Protein AF-A0A1G1TH78-F1 (afdb_monomer_lite)

Structure (mmCIF, N/CA/C/O backbone):
data_AF-A0A1G1TH78-F1
#
_entry.id   AF-A0A1G1TH78-F1
#
loop_
_atom_site.group_PDB
_atom_site.id
_atom_site.type_symbol
_atom_site.label_atom_id
_atom_site.label_alt_id
_atom_site.label_comp_id
_atom_site.label_asym_id
_atom_site.label_entity_id
_atom_site.label_seq_id
_atom_site.pdbx_PDB_ins_code
_atom_site.Cartn_x
_atom_site.Cartn_y
_atom_site.Cartn_z
_atom_site.occupancy
_atom_site.B_iso_or_equiv
_atom_site.auth_seq_id
_atom_site.auth_comp_id
_atom_site.auth_asym_id
_atom_site.auth_atom_id
_atom_site.pdbx_PDB_model_num
ATOM 1 N N . MET A 1 1 ? -0.979 3.310 -16.957 1.00 58.94 1 MET A N 1
ATOM 2 C CA . MET A 1 1 ? -0.865 3.689 -15.525 1.00 58.94 1 MET A CA 1
ATOM 3 C C . MET A 1 1 ? -1.951 2.965 -14.753 1.00 58.94 1 MET A C 1
ATOM 5 O O . MET A 1 1 ? -3.075 2.924 -15.240 1.00 58.94 1 MET A O 1
ATOM 9 N N . GLY A 1 2 ? -1.611 2.354 -13.615 1.00 62.03 2 GLY A N 1
ATOM 10 C CA . GLY A 1 2 ? -2.571 1.660 -12.755 1.00 62.03 2 GLY A CA 1
ATOM 11 C C . GLY A 1 2 ? -3.216 2.616 -11.756 1.00 62.03 2 GLY A C 1
ATOM 12 O O . GLY A 1 2 ? -2.512 3.420 -11.151 1.00 62.03 2 GLY A O 1
ATOM 13 N N . ASN A 1 3 ? -4.532 2.525 -11.583 1.00 75.44 3 ASN A N 1
ATOM 14 C CA . ASN A 1 3 ? -5.239 3.257 -10.537 1.00 75.44 3 ASN A CA 1
ATOM 15 C C . ASN A 1 3 ? -5.315 2.373 -9.281 1.00 75.44 3 ASN A C 1
ATOM 17 O O . ASN A 1 3 ? -5.968 1.324 -9.275 1.00 75.44 3 ASN A O 1
ATOM 21 N N . LEU A 1 4 ? -4.552 2.776 -8.265 1.00 83.25 4 LEU A N 1
ATOM 22 C CA . LEU A 1 4 ? -4.298 2.052 -7.024 1.00 83.25 4 LEU A CA 1
ATOM 23 C C . LEU A 1 4 ? -4.657 2.940 -5.834 1.00 83.25 4 LEU A C 1
ATOM 25 O O . LEU A 1 4 ? -4.467 4.155 -5.893 1.00 83.25 4 LEU A O 1
ATOM 29 N N . GLY A 1 5 ? -5.128 2.343 -4.743 1.00 83.06 5 GLY A N 1
ATOM 30 C CA . GLY A 1 5 ? -5.442 3.105 -3.541 1.00 83.06 5 GLY A CA 1
ATOM 31 C C . GLY A 1 5 ? -5.708 2.245 -2.317 1.00 83.06 5 GLY A C 1
ATOM 32 O O . GLY A 1 5 ? -5.791 1.024 -2.394 1.00 83.06 5 GLY A O 1
ATOM 33 N N . ILE A 1 6 ? -5.856 2.908 -1.174 1.00 88.56 6 ILE A N 1
ATOM 34 C CA . ILE A 1 6 ? -6.157 2.269 0.108 1.00 88.56 6 ILE A CA 1
ATOM 35 C C . ILE A 1 6 ? -7.538 2.736 0.558 1.00 88.56 6 ILE A C 1
ATOM 37 O O . ILE A 1 6 ? -7.796 3.936 0.622 1.00 88.56 6 ILE A O 1
ATOM 41 N N . GLU A 1 7 ? -8.428 1.814 0.898 1.00 87.00 7 GLU A N 1
ATOM 42 C CA . GLU A 1 7 ? -9.775 2.152 1.361 1.00 87.00 7 GLU A CA 1
ATOM 43 C C . GLU A 1 7 ? -10.109 1.491 2.695 1.00 87.00 7 GLU A C 1
ATOM 45 O O . GLU A 1 7 ? -9.570 0.437 3.045 1.00 87.00 7 GLU A O 1
ATOM 50 N N . ILE A 1 8 ? -11.036 2.106 3.430 1.00 83.94 8 ILE A N 1
ATOM 51 C CA . ILE A 1 8 ? -11.682 1.485 4.584 1.00 83.94 8 ILE A CA 1
ATOM 52 C C . ILE A 1 8 ? -13.009 0.910 4.106 1.00 83.94 8 ILE A C 1
ATOM 54 O O . ILE A 1 8 ? -13.946 1.646 3.815 1.00 83.94 8 ILE A O 1
ATOM 58 N N . ASN A 1 9 ? -13.077 -0.415 4.017 1.00 79.31 9 ASN A N 1
ATOM 59 C CA . ASN A 1 9 ? -14.229 -1.128 3.466 1.00 79.31 9 ASN A CA 1
ATOM 60 C C . ASN A 1 9 ? -15.231 -1.532 4.569 1.00 79.31 9 ASN A C 1
ATOM 62 O O . ASN A 1 9 ? -16.401 -1.792 4.299 1.00 79.31 9 ASN A O 1
ATOM 66 N N . ARG A 1 10 ? -14.806 -1.559 5.844 1.00 76.56 10 ARG A N 1
ATOM 67 C CA . ARG A 1 10 ? -15.671 -1.954 6.971 1.00 76.56 10 ARG A CA 1
ATOM 68 C C . ARG A 1 10 ? -15.679 -0.976 8.132 1.00 76.56 10 ARG A C 1
ATOM 70 O O . ARG A 1 10 ? -14.773 -0.167 8.302 1.00 76.56 10 ARG A O 1
ATOM 77 N N . GLY A 1 11 ? -16.712 -1.105 8.963 1.00 75.19 11 GLY A N 1
ATOM 78 C CA . GLY A 1 11 ? -16.883 -0.302 10.165 1.00 75.19 11 GLY A CA 1
ATOM 79 C C . GLY A 1 11 ? -15.781 -0.534 11.202 1.00 75.19 11 GLY A C 1
ATOM 80 O O . GLY A 1 11 ? -15.230 -1.624 11.340 1.00 75.19 11 GLY A O 1
ATOM 81 N N . ILE A 1 12 ? -15.514 0.504 11.993 1.00 74.50 12 ILE A N 1
ATOM 82 C CA . ILE A 1 12 ? -14.497 0.534 13.059 1.00 74.50 12 ILE A CA 1
ATOM 83 C C . ILE A 1 12 ? -14.758 -0.536 14.143 1.00 74.50 12 ILE A C 1
ATOM 85 O O . ILE A 1 12 ? -13.829 -1.001 14.802 1.00 74.50 12 ILE A O 1
ATOM 89 N N . ALA A 1 13 ? -16.004 -0.993 14.300 1.00 74.94 13 ALA A N 1
ATOM 90 C CA . ALA A 1 13 ? -16.360 -2.079 15.216 1.00 74.94 13 ALA A CA 1
ATOM 91 C C . ALA A 1 13 ? -15.701 -3.428 14.853 1.00 74.94 13 ALA A C 1
ATOM 93 O O . ALA A 1 13 ? -15.451 -4.247 15.739 1.00 74.94 13 ALA A O 1
ATOM 94 N N . ASP A 1 14 ? -15.346 -3.644 13.580 1.00 81.56 14 ASP A N 1
ATOM 95 C CA . ASP A 1 14 ? -14.721 -4.888 13.116 1.00 81.56 14 ASP A CA 1
ATOM 96 C C . ASP A 1 14 ? -13.236 -5.013 13.512 1.00 81.56 14 ASP A C 1
ATOM 98 O O . ASP A 1 14 ? -12.650 -6.083 13.333 1.00 81.56 14 ASP A O 1
ATOM 102 N N . LEU A 1 15 ? -12.625 -3.975 14.106 1.00 81.38 15 LEU A N 1
ATOM 103 C CA . LEU A 1 15 ? -11.200 -3.949 14.477 1.00 81.38 15 LEU A CA 1
ATOM 104 C C . LEU A 1 15 ? -10.787 -5.008 15.519 1.00 81.38 15 LEU A C 1
ATOM 106 O O . LEU A 1 15 ? -9.609 -5.357 15.592 1.00 81.38 15 LEU A O 1
ATOM 110 N N . PHE A 1 16 ? -11.732 -5.543 16.299 1.00 74.38 16 PHE A N 1
ATOM 111 C CA . PHE A 1 16 ? -11.496 -6.643 17.251 1.00 74.38 16 PHE A CA 1
ATOM 112 C C . PHE A 1 16 ? -11.848 -8.026 16.705 1.00 74.38 16 PHE A C 1
ATOM 114 O O . PHE A 1 16 ? -11.534 -9.042 17.325 1.00 74.38 16 PHE A O 1
ATOM 121 N N . GLY A 1 17 ? -12.543 -8.075 15.572 1.00 74.81 17 GLY A N 1
ATOM 122 C CA . GLY A 1 17 ? -13.098 -9.305 15.045 1.00 74.81 17 GLY A CA 1
ATOM 123 C C . GLY A 1 17 ? -12.098 -10.109 14.225 1.00 74.81 17 GLY A C 1
ATOM 124 O O . GLY A 1 17 ? -11.039 -9.636 13.805 1.00 74.81 17 GLY A O 1
ATOM 125 N N . LYS A 1 18 ? -12.517 -11.326 13.868 1.00 76.12 18 LYS A N 1
ATOM 126 C CA . LYS A 1 18 ? -11.838 -12.166 12.865 1.00 76.12 18 LYS A CA 1
ATOM 127 C C . LYS A 1 18 ? -11.663 -11.444 11.516 1.00 76.12 18 LYS A C 1
ATOM 129 O O . LYS A 1 18 ? -10.768 -11.775 10.750 1.00 76.12 18 LYS A O 1
ATOM 134 N N . ASN A 1 19 ? -12.480 -10.417 11.267 1.00 81.25 19 ASN A N 1
ATOM 135 C CA . ASN A 1 19 ? -12.473 -9.597 10.059 1.00 81.25 19 ASN A CA 1
ATOM 136 C C . ASN A 1 19 ? -11.620 -8.322 10.165 1.00 81.25 19 ASN A C 1
ATOM 138 O O . ASN A 1 19 ? -11.621 -7.541 9.221 1.00 81.25 19 ASN A O 1
ATOM 142 N N . ALA A 1 20 ? -10.867 -8.101 11.247 1.00 82.06 20 ALA A N 1
ATOM 143 C CA . ALA A 1 20 ? -10.123 -6.851 11.446 1.00 82.06 20 ALA A CA 1
ATOM 144 C C . ALA A 1 20 ? -9.111 -6.536 10.325 1.00 82.06 20 ALA A C 1
ATOM 146 O O . ALA A 1 20 ? -8.865 -5.374 10.018 1.00 82.06 20 ALA A O 1
ATOM 147 N N . ASN A 1 21 ? -8.544 -7.556 9.666 1.00 86.19 21 ASN A N 1
ATOM 148 C CA . ASN A 1 21 ? -7.664 -7.326 8.513 1.00 86.19 21 ASN A CA 1
ATOM 149 C C . ASN A 1 21 ? -8.438 -6.897 7.255 1.00 86.19 21 ASN A C 1
ATOM 151 O O . ASN A 1 21 ? -7.867 -6.247 6.391 1.00 86.19 21 ASN A O 1
ATOM 155 N N . ARG A 1 22 ? -9.738 -7.204 7.160 1.00 87.50 22 ARG A N 1
ATOM 156 C CA . ARG A 1 22 ? -10.613 -6.803 6.044 1.00 87.50 22 ARG A CA 1
ATOM 157 C C . ARG A 1 22 ? -11.109 -5.359 6.161 1.00 87.50 22 ARG A C 1
ATOM 159 O O . ARG A 1 22 ? -11.728 -4.871 5.221 1.00 87.50 22 ARG A O 1
ATOM 166 N N . THR A 1 23 ? -10.851 -4.683 7.286 1.00 86.69 23 THR A N 1
ATOM 167 C CA . THR A 1 23 ? -11.252 -3.285 7.507 1.00 86.69 23 THR A CA 1
ATOM 168 C C . THR A 1 23 ? -10.575 -2.335 6.529 1.00 86.69 23 THR A C 1
ATOM 170 O O . THR A 1 23 ? -11.225 -1.415 6.049 1.00 86.69 23 THR A O 1
ATOM 173 N N . VAL A 1 24 ? -9.308 -2.587 6.199 1.00 89.25 24 VAL A N 1
ATOM 174 C CA . VAL A 1 24 ? -8.539 -1.810 5.221 1.00 89.25 24 VAL A CA 1
ATOM 175 C C . VAL A 1 24 ? -8.231 -2.699 4.029 1.00 89.25 24 VAL A C 1
ATOM 177 O O . VAL A 1 24 ? -7.727 -3.809 4.219 1.00 89.25 24 VAL A O 1
ATOM 180 N N . GLN A 1 25 ? -8.471 -2.220 2.815 1.00 89.50 25 GLN A N 1
ATOM 181 C CA . GLN A 1 25 ? -8.157 -2.940 1.583 1.00 89.50 25 GLN A CA 1
ATOM 182 C C . GLN A 1 25 ? -7.226 -2.124 0.694 1.00 89.50 25 GLN A C 1
ATOM 184 O O . GLN A 1 25 ? -7.311 -0.899 0.647 1.00 89.50 25 GLN A O 1
ATOM 189 N N . ASN A 1 26 ? -6.333 -2.833 0.009 1.00 91.88 26 ASN A N 1
ATOM 190 C CA . ASN A 1 26 ? -5.624 -2.303 -1.142 1.00 91.88 26 ASN A CA 1
ATOM 191 C C . ASN A 1 26 ? -6.518 -2.527 -2.368 1.00 91.88 26 ASN A C 1
ATOM 193 O O . ASN A 1 26 ? -6.999 -3.641 -2.583 1.00 91.88 26 ASN A O 1
ATOM 197 N N . LEU A 1 27 ? -6.791 -1.472 -3.125 1.00 89.12 27 LEU A N 1
ATOM 198 C CA . LEU A 1 27 ? -7.730 -1.466 -4.237 1.00 89.12 27 LEU A CA 1
ATOM 199 C C . LEU A 1 27 ? -6.978 -1.266 -5.548 1.00 89.12 27 LEU A C 1
ATOM 201 O O . LEU A 1 27 ? -6.183 -0.340 -5.686 1.00 89.12 27 LEU A O 1
ATOM 205 N N . PHE A 1 28 ? -7.294 -2.102 -6.536 1.00 86.88 28 PHE A N 1
ATOM 206 C CA . PHE A 1 28 ? -6.846 -1.934 -7.914 1.00 86.88 28 PHE A CA 1
ATOM 207 C C . PHE A 1 28 ? -8.057 -1.729 -8.815 1.00 86.88 28 PHE A C 1
ATOM 209 O O . PHE A 1 28 ? -8.851 -2.645 -9.048 1.00 86.88 28 PHE A O 1
ATOM 216 N N . GLN A 1 29 ? -8.201 -0.514 -9.339 1.00 84.75 29 GLN A N 1
ATOM 217 C CA . GLN A 1 29 ? -9.297 -0.160 -10.229 1.00 84.75 29 GLN A CA 1
ATOM 218 C C . GLN A 1 29 ? -8.938 -0.543 -11.666 1.00 84.75 29 GLN A C 1
ATOM 220 O O . GLN A 1 29 ? -8.298 0.214 -12.401 1.00 84.75 29 GLN A O 1
ATOM 225 N N . ARG A 1 30 ? -9.381 -1.735 -12.083 1.00 80.19 30 ARG A N 1
ATOM 226 C CA . ARG A 1 30 ? -9.119 -2.272 -13.431 1.00 80.19 30 ARG A CA 1
ATOM 227 C C . ARG A 1 30 ? -9.603 -1.343 -14.545 1.00 80.19 30 ARG A C 1
ATOM 229 O O . ARG A 1 30 ? -8.877 -1.127 -15.503 1.00 80.19 30 ARG A O 1
ATOM 236 N N . THR A 1 31 ? -10.802 -0.780 -14.409 1.00 78.50 31 THR A N 1
ATOM 237 C CA . THR A 1 31 ? -11.424 0.094 -15.421 1.00 78.50 31 THR A CA 1
ATOM 238 C C . THR A 1 31 ? -10.701 1.428 -15.596 1.00 78.50 31 THR A C 1
ATOM 240 O O . THR A 1 31 ? -10.743 2.000 -16.678 1.00 78.50 31 THR A O 1
ATOM 243 N N . GLY A 1 32 ? -10.023 1.913 -14.552 1.00 74.94 32 GLY A N 1
ATOM 244 C CA . GLY A 1 32 ? -9.200 3.124 -14.593 1.00 74.94 32 GLY A CA 1
ATOM 245 C C . GLY A 1 32 ? -7.735 2.865 -14.947 1.00 74.94 32 GLY A C 1
ATOM 246 O O . GLY A 1 32 ? -6.931 3.792 -14.890 1.00 74.94 32 GLY A O 1
ATOM 247 N N . SER A 1 33 ? -7.371 1.620 -15.262 1.00 79.19 33 SER A N 1
ATOM 248 C CA . SER A 1 33 ? -5.991 1.221 -15.522 1.00 79.19 33 SER A CA 1
ATOM 249 C C . SER A 1 33 ? -5.767 0.961 -17.009 1.00 79.19 33 SER A C 1
ATOM 251 O O . SER A 1 33 ? -6.565 0.294 -17.660 1.00 79.19 33 SER A O 1
ATOM 253 N N . TYR A 1 34 ? -4.653 1.466 -17.539 1.00 78.56 34 TYR A N 1
ATOM 254 C CA . TYR A 1 34 ? -4.256 1.281 -18.939 1.00 78.56 34 TYR A CA 1
ATOM 255 C C . TYR A 1 34 ? -2.910 0.562 -19.043 1.00 78.56 34 TYR A C 1
ATOM 257 O O . TYR A 1 34 ? -1.964 0.930 -18.331 1.00 78.56 34 TYR A O 1
ATOM 265 N N . LEU A 1 35 ? -2.843 -0.408 -19.957 1.00 81.94 35 LEU A N 1
ATOM 266 C CA . LEU A 1 35 ? -1.665 -1.189 -20.325 1.00 81.94 35 LEU A CA 1
ATOM 267 C C . LEU A 1 35 ? -1.513 -1.124 -21.847 1.00 81.94 35 LEU A C 1
ATOM 269 O O . LEU A 1 35 ? -2.432 -1.509 -22.572 1.00 81.94 35 LEU A O 1
ATOM 273 N N . ASP A 1 36 ? -0.367 -0.646 -22.324 1.00 77.75 36 ASP A N 1
ATOM 274 C CA . ASP A 1 36 ? -0.054 -0.713 -23.751 1.00 77.75 36 ASP A CA 1
ATOM 275 C C . ASP A 1 36 ? 0.447 -2.123 -24.079 1.00 77.75 36 ASP A C 1
ATOM 277 O O . ASP A 1 36 ? 1.476 -2.553 -23.560 1.00 77.75 36 ASP A O 1
ATOM 281 N N . SER A 1 37 ? -0.308 -2.842 -24.911 1.00 80.75 37 SER A N 1
ATOM 282 C CA . SER A 1 37 ? -0.040 -4.242 -25.274 1.00 80.75 37 SER A CA 1
ATOM 283 C C . SER A 1 37 ? 0.633 -4.406 -26.640 1.00 80.75 37 SER A C 1
ATOM 285 O O . SER A 1 37 ? 0.770 -5.526 -27.129 1.00 80.75 37 SER A O 1
ATOM 287 N N . THR A 1 38 ? 1.066 -3.302 -27.258 1.00 82.56 38 THR A N 1
ATOM 288 C CA . THR A 1 38 ? 1.640 -3.297 -28.613 1.00 82.56 38 THR A CA 1
ATOM 289 C C . THR A 1 38 ? 2.966 -4.063 -28.700 1.00 82.56 38 THR A C 1
ATOM 291 O O . THR A 1 38 ? 3.250 -4.688 -29.720 1.00 82.56 38 THR A O 1
ATOM 294 N N . ASP A 1 39 ? 3.764 -4.061 -27.628 1.00 81.81 39 ASP A N 1
ATOM 295 C CA . ASP A 1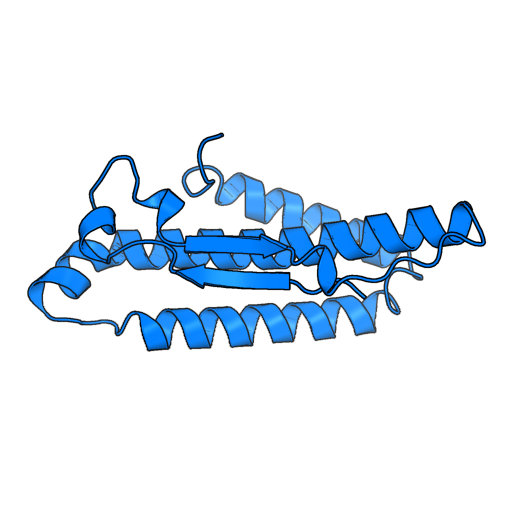 39 ? 5.001 -4.840 -27.518 1.00 81.81 39 ASP A CA 1
ATOM 296 C C . ASP A 1 39 ? 4.993 -5.702 -26.245 1.00 81.81 39 ASP A C 1
ATOM 298 O O . ASP A 1 39 ? 4.645 -5.263 -25.148 1.00 81.81 39 ASP A O 1
ATOM 302 N N . ARG A 1 40 ? 5.399 -6.966 -26.382 1.00 70.12 40 ARG A N 1
ATOM 303 C CA . ARG A 1 40 ? 5.429 -7.926 -25.277 1.00 70.12 40 ARG A CA 1
ATOM 304 C C . ARG A 1 40 ? 6.491 -7.569 -24.237 1.00 70.12 40 ARG A C 1
ATOM 306 O O . ARG A 1 40 ? 6.255 -7.794 -23.049 1.00 70.12 40 ARG A O 1
ATOM 313 N N . MET A 1 41 ? 7.641 -7.032 -24.655 1.00 69.00 41 MET A N 1
ATOM 314 C CA . MET A 1 41 ? 8.688 -6.624 -23.711 1.00 69.00 41 MET A CA 1
ATOM 315 C C . MET A 1 41 ? 8.251 -5.399 -22.906 1.00 69.00 41 MET A C 1
ATOM 317 O O . MET A 1 41 ? 8.360 -5.408 -21.679 1.00 69.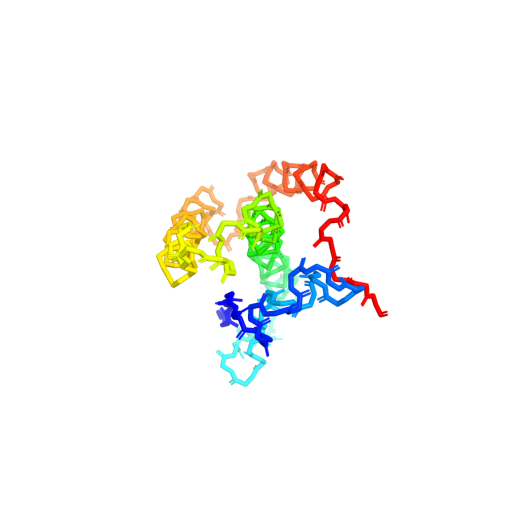00 41 MET A O 1
ATOM 321 N N . SER A 1 42 ? 7.667 -4.395 -23.564 1.00 79.12 42 SER A N 1
ATOM 322 C CA . SER A 1 42 ? 7.094 -3.231 -22.881 1.00 79.12 42 SER A CA 1
ATOM 323 C C . SER A 1 42 ? 5.949 -3.612 -21.932 1.00 79.12 42 SER A C 1
ATOM 325 O O . SER A 1 42 ? 5.894 -3.110 -20.807 1.00 79.12 42 SER A O 1
ATOM 327 N N . THR A 1 43 ? 5.105 -4.572 -22.322 1.00 85.69 43 THR A N 1
ATOM 328 C CA . THR A 1 43 ? 4.021 -5.103 -21.481 1.00 85.69 43 THR A CA 1
ATOM 329 C C . THR A 1 43 ? 4.562 -5.723 -20.192 1.00 85.69 43 THR A C 1
ATOM 331 O O . THR A 1 43 ? 4.066 -5.425 -19.106 1.00 85.69 43 THR A O 1
ATOM 334 N N . ALA A 1 44 ? 5.594 -6.570 -20.281 1.00 86.50 44 ALA A N 1
ATOM 335 C CA . ALA A 1 44 ? 6.171 -7.234 -19.113 1.00 86.50 44 ALA A CA 1
ATOM 336 C C . ALA A 1 44 ? 6.765 -6.227 -18.112 1.00 86.50 44 ALA A C 1
ATOM 338 O O . ALA A 1 44 ? 6.521 -6.340 -16.909 1.00 86.50 44 ALA A O 1
ATOM 339 N N . CYS A 1 45 ? 7.482 -5.211 -18.603 1.00 86.25 45 CYS A N 1
ATOM 340 C CA . CYS A 1 45 ? 8.016 -4.141 -17.759 1.00 86.25 45 CYS A CA 1
ATOM 341 C C . CYS A 1 45 ? 6.898 -3.332 -17.086 1.00 86.25 45 CYS A C 1
ATOM 343 O O . CYS A 1 45 ? 6.971 -3.071 -15.885 1.00 86.25 45 CYS A O 1
ATOM 345 N N . GLN A 1 46 ? 5.829 -2.996 -17.817 1.00 87.56 46 GLN A N 1
ATOM 346 C CA . GLN A 1 46 ? 4.680 -2.277 -17.258 1.00 87.56 46 GLN A CA 1
ATOM 347 C C . GLN A 1 46 ? 3.952 -3.086 -16.180 1.00 87.56 46 GLN A C 1
ATOM 349 O O . GLN A 1 46 ? 3.634 -2.544 -15.123 1.00 87.56 46 GLN A O 1
ATOM 354 N N . VAL A 1 47 ? 3.724 -4.383 -16.406 1.00 90.25 47 VAL A N 1
ATOM 355 C CA . VAL A 1 47 ? 3.099 -5.266 -15.409 1.00 90.25 47 VAL A CA 1
ATOM 356 C C . VAL A 1 47 ? 3.961 -5.355 -14.154 1.00 90.25 47 VAL A C 1
ATOM 358 O O . VAL A 1 47 ? 3.443 -5.205 -13.050 1.00 90.25 47 VAL A O 1
ATOM 361 N N . ARG A 1 48 ? 5.277 -5.537 -14.308 1.00 92.38 48 ARG A N 1
ATOM 362 C CA . ARG A 1 48 ? 6.209 -5.592 -13.176 1.00 92.38 48 ARG A CA 1
ATOM 363 C C . ARG A 1 48 ? 6.194 -4.288 -12.377 1.00 92.38 48 ARG A C 1
ATOM 365 O O . ARG A 1 48 ? 6.093 -4.319 -11.158 1.00 92.38 48 ARG A O 1
ATOM 372 N N . TYR A 1 49 ? 6.228 -3.148 -13.065 1.00 91.62 49 TYR A N 1
ATOM 373 C CA . TYR A 1 49 ? 6.121 -1.827 -12.444 1.00 91.62 49 TYR A CA 1
ATOM 374 C C . TYR A 1 49 ? 4.808 -1.660 -11.661 1.00 91.62 49 TYR A C 1
ATOM 376 O O . TYR A 1 49 ? 4.811 -1.222 -10.510 1.00 91.62 49 TYR A O 1
ATOM 384 N N . MET A 1 50 ? 3.679 -2.065 -12.250 1.00 91.62 50 MET A N 1
ATOM 385 C CA . MET A 1 50 ? 2.371 -2.027 -11.588 1.00 91.62 50 MET A CA 1
ATOM 386 C C . MET A 1 50 ? 2.297 -2.957 -10.372 1.00 91.62 50 MET A C 1
ATOM 388 O O . MET A 1 50 ? 1.690 -2.581 -9.371 1.00 91.62 50 MET A O 1
ATOM 392 N N . GLN A 1 51 ? 2.927 -4.132 -10.431 1.00 93.56 51 GLN A N 1
ATOM 393 C CA . GLN A 1 51 ? 3.011 -5.048 -9.295 1.00 93.56 51 GLN A CA 1
ATOM 394 C C . GLN A 1 51 ? 3.791 -4.420 -8.135 1.00 93.56 51 GLN A C 1
ATOM 396 O O . GLN A 1 51 ? 3.325 -4.449 -7.001 1.00 93.56 51 GLN A O 1
ATOM 401 N N . THR A 1 52 ? 4.928 -3.776 -8.407 1.00 94.94 52 THR A N 1
ATOM 402 C CA . THR A 1 52 ? 5.695 -3.099 -7.352 1.00 94.94 52 THR A CA 1
ATOM 403 C C . THR A 1 52 ? 4.900 -1.946 -6.722 1.00 94.94 52 THR A C 1
ATOM 405 O O . THR A 1 52 ? 4.914 -1.784 -5.503 1.00 94.94 52 THR A O 1
ATOM 408 N N . LEU A 1 53 ? 4.147 -1.172 -7.516 1.00 94.19 53 LEU A N 1
ATOM 409 C CA . LEU A 1 53 ? 3.233 -0.152 -6.982 1.00 94.19 53 LEU A CA 1
ATOM 410 C C . LEU A 1 53 ? 2.118 -0.763 -6.120 1.00 94.19 53 LEU A C 1
ATOM 412 O O . LEU A 1 53 ? 1.767 -0.216 -5.074 1.00 94.19 53 LEU A O 1
ATOM 416 N N . TRP A 1 54 ? 1.557 -1.900 -6.532 1.00 94.56 54 TRP A N 1
ATOM 417 C CA . TRP A 1 54 ? 0.588 -2.635 -5.720 1.00 94.56 54 TRP A CA 1
ATOM 418 C C . TRP A 1 54 ? 1.189 -3.037 -4.369 1.00 94.56 54 TRP A C 1
ATOM 420 O O . TRP A 1 54 ? 0.569 -2.791 -3.333 1.00 94.56 54 TRP A O 1
ATOM 430 N N . ASP A 1 55 ? 2.408 -3.576 -4.369 1.00 95.69 55 ASP A N 1
ATOM 431 C CA . ASP A 1 55 ? 3.101 -4.013 -3.156 1.00 95.69 55 ASP A CA 1
ATOM 432 C C . ASP A 1 55 ? 3.382 -2.839 -2.200 1.00 95.69 55 ASP A C 1
ATOM 434 O O . ASP A 1 55 ? 3.225 -2.988 -0.986 1.00 95.69 55 ASP A O 1
ATOM 438 N N . ILE A 1 56 ? 3.707 -1.646 -2.723 1.00 95.75 56 ILE A N 1
ATOM 439 C CA . ILE A 1 56 ? 3.842 -0.420 -1.912 1.00 95.75 56 ILE A CA 1
ATOM 440 C C . ILE A 1 56 ? 2.536 -0.108 -1.168 1.00 95.75 56 ILE A C 1
ATOM 442 O O . ILE A 1 56 ? 2.561 0.150 0.042 1.00 95.75 56 ILE A O 1
ATOM 446 N N . ASN A 1 57 ? 1.395 -0.157 -1.860 1.00 95.06 57 ASN A N 1
ATOM 447 C CA . ASN A 1 57 ? 0.096 0.087 -1.228 1.00 95.06 57 ASN A CA 1
ATOM 448 C C . ASN A 1 57 ? -0.280 -1.018 -0.244 1.00 95.06 57 ASN A C 1
ATOM 450 O O . ASN A 1 57 ? -0.853 -0.723 0.802 1.00 95.06 57 ASN A O 1
ATOM 454 N N . GLU A 1 58 ? 0.070 -2.275 -0.522 1.00 95.31 58 GLU A N 1
ATOM 455 C CA . GLU A 1 58 ? -0.221 -3.376 0.396 1.00 95.31 58 GLU A CA 1
ATOM 456 C C . GLU A 1 58 ? 0.592 -3.251 1.688 1.00 95.31 58 GLU A C 1
ATOM 458 O O . GLU A 1 58 ? 0.046 -3.442 2.776 1.00 95.31 58 GLU A O 1
ATOM 463 N N . VAL A 1 59 ? 1.865 -2.848 1.613 1.00 96.50 59 VAL A N 1
ATOM 464 C CA . VAL A 1 59 ? 2.655 -2.513 2.807 1.00 96.50 59 VAL A CA 1
ATOM 465 C C . VAL A 1 59 ? 1.978 -1.401 3.608 1.00 96.50 59 VAL A C 1
ATOM 467 O O . VAL A 1 59 ? 1.813 -1.525 4.825 1.00 96.50 59 VAL A O 1
ATOM 470 N N . ALA A 1 60 ? 1.567 -0.318 2.947 1.00 95.38 60 ALA A N 1
ATOM 471 C CA . ALA A 1 60 ? 0.901 0.800 3.607 1.00 95.38 60 ALA A CA 1
ATOM 472 C C . ALA A 1 60 ? -0.435 0.374 4.249 1.00 95.38 60 ALA A C 1
ATOM 474 O O . ALA A 1 60 ? -0.688 0.686 5.414 1.00 95.38 60 ALA A 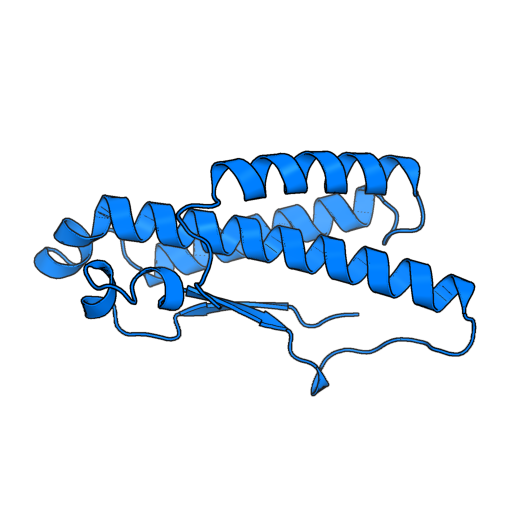O 1
ATOM 475 N N . ALA A 1 61 ? -1.241 -0.431 3.552 1.00 94.94 61 ALA A N 1
ATOM 476 C CA . ALA A 1 61 ? -2.485 -0.993 4.067 1.00 94.94 61 ALA A CA 1
ATOM 477 C C . ALA A 1 61 ? -2.244 -1.891 5.292 1.00 94.94 61 ALA A C 1
ATOM 479 O O . ALA A 1 61 ? -2.941 -1.763 6.301 1.00 94.94 61 ALA A O 1
ATOM 480 N N . ARG A 1 62 ? -1.227 -2.762 5.260 1.00 95.31 62 ARG A N 1
ATOM 481 C CA . ARG A 1 62 ? -0.865 -3.619 6.401 1.00 95.31 62 ARG A CA 1
ATOM 482 C C . ARG A 1 62 ? -0.385 -2.816 7.607 1.00 95.31 62 ARG A C 1
ATOM 484 O O . ARG A 1 62 ? -0.794 -3.117 8.728 1.00 95.31 62 ARG A O 1
ATOM 491 N N . ARG A 1 63 ? 0.420 -1.770 7.395 1.00 95.19 63 ARG A N 1
ATOM 492 C CA . ARG A 1 63 ? 0.831 -0.843 8.464 1.00 95.19 63 ARG A CA 1
ATOM 493 C C . ARG A 1 63 ? -0.369 -0.118 9.067 1.00 95.19 63 ARG A C 1
ATOM 495 O O . ARG A 1 63 ? -0.459 -0.012 10.288 1.00 95.19 63 ARG A O 1
ATOM 502 N N . LEU A 1 64 ? -1.328 0.312 8.247 1.00 94.31 64 LEU A N 1
ATOM 503 C CA . LEU A 1 64 ? -2.561 0.915 8.748 1.00 94.31 64 LEU A CA 1
ATOM 504 C C . LEU A 1 64 ? -3.378 -0.087 9.576 1.00 94.31 64 LEU A C 1
ATOM 506 O O . LEU A 1 64 ? -3.776 0.235 10.693 1.00 94.31 64 LEU A O 1
ATOM 510 N N . ARG A 1 65 ? -3.555 -1.332 9.109 1.00 93.88 65 ARG A N 1
ATOM 511 C CA . ARG A 1 65 ? -4.208 -2.404 9.895 1.00 93.88 65 ARG A CA 1
ATOM 512 C C . ARG A 1 65 ? -3.503 -2.634 11.235 1.00 93.88 65 ARG A C 1
ATOM 514 O O . ARG A 1 65 ? -4.172 -2.772 12.258 1.00 93.88 65 ARG A O 1
ATOM 521 N N . GLN A 1 66 ? -2.170 -2.645 11.248 1.00 94.00 66 GLN A N 1
ATOM 522 C CA . GLN A 1 66 ? -1.373 -2.764 12.471 1.00 94.00 66 GLN A CA 1
ATOM 523 C C . GLN A 1 66 ? -1.650 -1.611 13.443 1.00 94.00 66 GLN A C 1
ATOM 525 O O . GLN A 1 66 ? -1.939 -1.859 14.615 1.00 94.00 66 GLN A O 1
ATOM 530 N N . GLN A 1 67 ? -1.617 -0.364 12.968 1.00 92.81 67 GLN A N 1
ATOM 531 C CA . GLN A 1 67 ? -1.878 0.818 13.796 1.00 92.81 67 GLN A CA 1
ATOM 532 C C . GLN A 1 67 ? -3.314 0.850 14.328 1.00 92.81 67 GLN A C 1
ATOM 534 O O . GLN A 1 67 ? -3.526 1.141 15.510 1.00 92.81 67 GLN A O 1
ATOM 539 N N . LEU A 1 68 ? -4.296 0.510 13.488 1.00 91.69 68 LEU A N 1
ATOM 540 C CA . LEU A 1 68 ? -5.701 0.433 13.882 1.00 91.69 68 LEU A CA 1
ATOM 541 C C . LEU A 1 68 ? -5.918 -0.648 14.942 1.00 91.69 68 LEU A C 1
ATOM 543 O O . LEU A 1 68 ? -6.583 -0.385 15.939 1.00 91.69 68 LEU A O 1
ATOM 547 N N . ARG A 1 69 ? -5.307 -1.831 14.794 1.00 90.12 69 ARG A N 1
ATOM 548 C CA . ARG A 1 69 ? -5.371 -2.899 15.806 1.00 90.12 69 ARG A CA 1
ATOM 549 C C . ARG A 1 69 ? -4.717 -2.494 17.123 1.00 90.12 69 ARG A C 1
ATOM 551 O O . ARG A 1 69 ? -5.310 -2.705 18.178 1.00 90.12 69 ARG A O 1
ATOM 558 N N . ALA A 1 70 ? -3.539 -1.874 17.074 1.00 91.62 70 ALA A N 1
ATOM 559 C CA . ALA A 1 70 ? -2.838 -1.409 18.272 1.00 91.62 70 ALA A CA 1
ATOM 560 C C . ALA A 1 70 ? -3.653 -0.367 19.060 1.00 91.62 70 ALA A C 1
ATOM 562 O O . ALA A 1 70 ? -3.593 -0.325 20.288 1.00 91.62 70 ALA A O 1
ATOM 563 N N . ASN A 1 71 ? -4.457 0.442 18.363 1.00 91.19 71 ASN A N 1
ATOM 564 C CA . ASN A 1 71 ? -5.259 1.505 18.966 1.00 91.19 71 ASN A CA 1
ATOM 565 C C . ASN A 1 71 ? -6.758 1.192 19.068 1.00 91.19 71 ASN A C 1
ATOM 567 O O . ASN A 1 71 ? -7.512 2.035 19.552 1.00 91.19 71 ASN A O 1
ATOM 571 N N . ALA A 1 72 ? -7.203 -0.007 18.681 1.00 88.75 72 ALA A N 1
ATOM 572 C CA . ALA A 1 72 ? -8.617 -0.333 18.496 1.00 88.75 72 ALA A CA 1
ATOM 573 C C . ALA A 1 72 ? -9.485 0.021 19.715 1.00 88.75 72 ALA A C 1
ATOM 575 O O . ALA A 1 72 ? -10.561 0.593 19.566 1.00 88.75 72 ALA A O 1
ATOM 576 N N . LYS A 1 73 ? -8.994 -0.235 20.940 1.00 87.94 73 LYS A N 1
ATOM 577 C CA . LYS A 1 73 ? -9.749 0.051 22.178 1.00 87.94 73 LYS A CA 1
ATOM 578 C C . LYS A 1 73 ? -9.995 1.548 22.334 1.00 87.94 73 LYS A C 1
ATOM 580 O O . LYS A 1 73 ? -11.103 1.963 22.648 1.00 87.94 73 LYS A O 1
ATOM 585 N N . ARG A 1 74 ? -8.957 2.353 22.104 1.00 88.94 74 ARG A N 1
ATOM 586 C CA . ARG A 1 74 ? -9.014 3.813 22.236 1.00 88.94 74 ARG A CA 1
ATOM 587 C C . ARG A 1 74 ? -9.851 4.432 21.123 1.00 88.94 74 ARG A C 1
ATOM 589 O O . ARG A 1 74 ? -10.632 5.332 21.400 1.00 88.94 74 ARG A O 1
ATOM 596 N N . ILE A 1 75 ? -9.752 3.905 19.905 1.00 89.88 75 ILE A N 1
ATOM 597 C CA . ILE A 1 75 ? -10.558 4.365 18.772 1.00 89.88 75 ILE A CA 1
ATOM 598 C C . ILE A 1 75 ? -12.046 4.131 19.055 1.00 89.88 75 ILE A C 1
ATOM 600 O O . ILE A 1 75 ? -12.839 5.047 18.886 1.00 89.88 75 ILE A O 1
ATOM 604 N N . ILE A 1 76 ? -12.432 2.948 19.541 1.00 85.62 76 ILE A N 1
ATOM 605 C CA . ILE A 1 76 ? -13.847 2.641 19.802 1.00 85.62 76 ILE A CA 1
ATOM 606 C C . ILE A 1 76 ? -14.391 3.407 21.016 1.00 85.62 76 ILE A C 1
ATOM 608 O O . ILE A 1 76 ? -15.514 3.897 20.968 1.00 85.62 76 ILE A O 1
ATOM 612 N N . LEU A 1 77 ? -13.618 3.515 22.101 1.00 86.69 77 LEU A N 1
ATOM 613 C CA . LEU A 1 77 ? -14.097 4.118 23.353 1.00 86.69 77 LEU A CA 1
ATOM 614 C C . LEU A 1 77 ? -13.986 5.648 23.381 1.00 86.69 77 LEU A C 1
ATOM 616 O O . LEU A 1 77 ? -14.776 6.305 24.048 1.00 86.69 77 LEU A O 1
ATOM 620 N N . ILE A 1 78 ? -12.975 6.208 22.712 1.00 89.44 78 ILE A N 1
ATOM 621 C CA . ILE A 1 78 ? -12.576 7.622 22.825 1.00 89.44 78 ILE A CA 1
ATOM 622 C C . ILE A 1 78 ? -12.627 8.322 21.454 1.00 89.44 78 ILE A C 1
ATOM 624 O O . ILE A 1 78 ? -12.516 9.542 2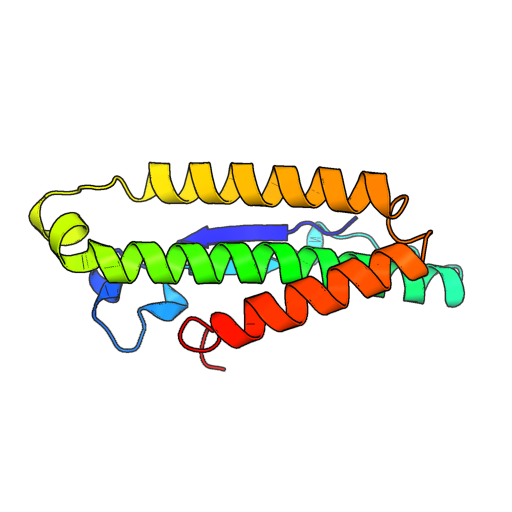1.375 1.00 89.44 78 ILE A O 1
ATOM 628 N N . GLY A 1 79 ? -12.767 7.579 20.351 1.00 84.12 79 GLY A N 1
ATOM 629 C CA . GLY A 1 79 ? -12.710 8.148 19.000 1.00 84.12 79 GLY A CA 1
ATOM 630 C C . GLY A 1 79 ? -11.311 8.618 18.591 1.00 84.12 79 GLY A C 1
ATOM 631 O O . GLY A 1 79 ? -11.181 9.386 17.640 1.00 84.12 79 GLY A O 1
ATOM 632 N N . LYS A 1 80 ? -10.256 8.218 19.323 1.00 86.69 80 LYS A N 1
ATOM 633 C CA . LYS A 1 80 ? -8.873 8.659 19.080 1.00 86.69 80 LYS A CA 1
ATOM 634 C C . LYS A 1 80 ? -7.881 7.487 19.046 1.00 86.69 80 LYS A C 1
ATOM 636 O O . LYS A 1 80 ? -7.986 6.593 19.889 1.00 86.69 80 LYS A O 1
ATOM 641 N N . PRO A 1 81 ? -6.860 7.518 18.167 1.00 85.75 81 PRO A N 1
ATOM 642 C CA . PRO A 1 81 ? -6.632 8.494 17.091 1.00 85.75 81 PRO A CA 1
ATOM 643 C C . PRO A 1 81 ? -7.749 8.477 16.037 1.00 85.75 81 PRO A C 1
ATOM 645 O O . PRO A 1 81 ? -8.473 7.492 15.917 1.00 85.75 81 PRO A O 1
ATOM 648 N N . ASP A 1 82 ? -7.917 9.592 15.329 1.00 89.44 82 ASP A N 1
ATOM 649 C CA . ASP A 1 82 ? -8.934 9.692 14.283 1.00 89.44 82 ASP A CA 1
ATOM 650 C C . ASP A 1 82 ? -8.563 8.764 13.116 1.00 89.44 82 ASP A C 1
ATOM 652 O O . ASP A 1 82 ? -7.441 8.789 12.605 1.00 89.44 82 ASP A O 1
ATOM 656 N N . VAL A 1 83 ? -9.498 7.897 12.733 1.00 88.75 83 VAL A N 1
ATOM 657 C CA . VAL A 1 83 ? -9.276 6.879 11.701 1.00 88.75 83 VAL A CA 1
ATOM 658 C C . VAL A 1 83 ? -9.084 7.509 10.321 1.00 88.75 83 VAL A C 1
ATOM 660 O O . VAL A 1 83 ? -8.274 7.009 9.540 1.00 88.75 83 VAL A O 1
ATOM 663 N N . ASN A 1 84 ? -9.772 8.614 10.028 1.00 89.12 84 ASN A N 1
ATOM 664 C CA . ASN A 1 84 ? -9.626 9.324 8.760 1.00 89.12 84 ASN A CA 1
ATOM 665 C C . ASN A 1 84 ? -8.267 10.023 8.682 1.00 89.12 84 ASN A C 1
ATOM 667 O O . ASN A 1 84 ? -7.643 10.009 7.623 1.00 89.12 84 ASN A O 1
ATOM 671 N N . ASP A 1 85 ? -7.767 10.564 9.796 1.00 91.88 85 ASP A N 1
ATOM 672 C CA . ASP A 1 85 ? -6.405 11.108 9.845 1.00 91.88 85 ASP A CA 1
ATOM 673 C C . ASP A 1 85 ? -5.351 10.023 9.630 1.00 91.88 85 ASP A C 1
ATOM 675 O O . ASP A 1 85 ? -4.425 10.218 8.842 1.00 91.88 85 ASP A O 1
ATOM 679 N N . LEU A 1 86 ? -5.495 8.861 10.279 1.00 92.25 86 LEU A N 1
ATOM 680 C CA . LEU A 1 86 ? -4.586 7.733 10.052 1.00 92.25 86 LEU A CA 1
ATOM 681 C C . LEU A 1 86 ? -4.609 7.274 8.591 1.00 92.25 86 LEU A C 1
ATOM 683 O O . LEU A 1 86 ? -3.554 7.001 8.013 1.00 92.25 86 LEU A O 1
ATOM 687 N N . LEU A 1 87 ? -5.796 7.211 7.981 1.00 91.38 87 LEU A N 1
ATOM 688 C CA . LEU A 1 87 ? -5.948 6.864 6.572 1.00 91.38 87 LEU A CA 1
ATOM 689 C C . LEU A 1 87 ? -5.264 7.895 5.671 1.00 91.38 87 LEU A C 1
ATOM 691 O O . LEU A 1 87 ? -4.500 7.510 4.789 1.00 91.38 87 LEU A O 1
ATOM 695 N N . ARG A 1 88 ? -5.495 9.189 5.916 1.00 92.25 88 ARG A N 1
ATOM 696 C CA . ARG A 1 88 ? -4.896 10.288 5.152 1.00 92.25 88 ARG A CA 1
ATOM 697 C C . ARG A 1 88 ? -3.370 10.256 5.224 1.00 92.25 88 ARG A C 1
ATOM 699 O O . ARG A 1 88 ? -2.719 10.280 4.186 1.00 92.25 88 ARG A O 1
ATOM 706 N N . VAL A 1 89 ? -2.801 10.127 6.423 1.00 93.81 89 VAL A N 1
ATOM 707 C CA . VAL A 1 89 ? -1.342 10.028 6.616 1.00 93.81 89 VAL A CA 1
ATOM 708 C C . VAL A 1 89 ? -0.774 8.790 5.918 1.00 93.81 89 VAL A C 1
ATOM 710 O O . VAL A 1 89 ? 0.289 8.853 5.302 1.00 93.81 89 VAL A O 1
ATOM 713 N N . THR A 1 90 ? -1.491 7.664 5.967 1.00 93.06 90 THR A N 1
ATOM 714 C CA . THR A 1 90 ? -1.095 6.439 5.253 1.00 93.06 90 THR A CA 1
ATOM 715 C C . THR A 1 90 ? -1.085 6.658 3.738 1.00 93.06 90 THR A C 1
ATOM 717 O O . THR A 1 90 ? -0.137 6.248 3.070 1.00 93.06 90 THR A O 1
ATOM 720 N N . TRP A 1 91 ? -2.102 7.335 3.203 1.00 90.69 91 TRP A N 1
ATOM 721 C CA . TRP A 1 91 ? -2.196 7.708 1.790 1.00 90.69 91 TRP A CA 1
ATOM 722 C C . TRP A 1 91 ? -1.055 8.622 1.350 1.00 90.69 91 TRP A C 1
ATOM 724 O O . TRP A 1 91 ? -0.412 8.362 0.335 1.00 90.69 91 TRP A O 1
ATOM 734 N N . GLU A 1 92 ? -0.775 9.671 2.122 1.00 93.19 92 GLU A N 1
ATOM 735 C CA . GLU A 1 92 ? 0.317 10.607 1.850 1.00 93.19 92 GLU A CA 1
ATOM 736 C C . GLU A 1 92 ? 1.668 9.876 1.811 1.00 93.19 92 GLU A C 1
ATOM 738 O O . GLU A 1 92 ? 2.440 10.053 0.867 1.00 93.19 92 GLU A O 1
ATOM 743 N N . ALA A 1 93 ? 1.924 8.987 2.776 1.00 93.38 93 ALA A N 1
ATOM 744 C CA . ALA A 1 93 ? 3.149 8.192 2.829 1.00 93.38 93 ALA A CA 1
ATOM 745 C C . ALA A 1 93 ? 3.271 7.197 1.658 1.00 93.38 93 ALA A C 1
ATOM 747 O O . ALA A 1 93 ? 4.357 7.033 1.095 1.00 93.38 93 ALA A O 1
ATOM 748 N N . ALA A 1 94 ? 2.172 6.543 1.266 1.00 94.00 94 ALA A N 1
ATOM 749 C CA . ALA A 1 94 ? 2.148 5.644 0.112 1.00 94.00 94 ALA A CA 1
ATOM 750 C C . ALA A 1 94 ? 2.415 6.406 -1.196 1.00 94.00 94 ALA A C 1
ATOM 752 O O . ALA A 1 94 ? 3.253 5.987 -1.995 1.00 94.00 94 ALA A O 1
ATOM 753 N N . ASN A 1 95 ? 1.786 7.571 -1.377 1.00 92.50 95 ASN A N 1
ATOM 754 C CA . ASN A 1 95 ? 1.985 8.410 -2.555 1.00 92.50 95 ASN A CA 1
ATOM 755 C C . ASN A 1 95 ? 3.422 8.947 -2.649 1.00 92.50 95 ASN A C 1
ATOM 757 O O . ASN A 1 95 ? 4.020 8.934 -3.722 1.00 92.50 95 ASN A O 1
ATOM 761 N N . GLN A 1 96 ? 4.017 9.355 -1.525 1.00 95.31 96 GLN A N 1
ATOM 762 C CA . GLN A 1 96 ? 5.433 9.734 -1.488 1.00 95.31 96 GLN A CA 1
ATOM 763 C C . GLN A 1 96 ? 6.342 8.576 -1.917 1.00 95.31 96 GLN A C 1
ATOM 765 O O . GLN A 1 96 ? 7.251 8.781 -2.721 1.00 95.31 96 GLN A O 1
ATOM 770 N N . ARG A 1 97 ? 6.073 7.352 -1.444 1.00 95.12 97 ARG A N 1
ATOM 771 C CA . ARG A 1 97 ? 6.809 6.156 -1.880 1.00 95.12 97 ARG A CA 1
ATOM 772 C C . ARG A 1 97 ? 6.601 5.847 -3.365 1.00 95.12 97 ARG A C 1
ATOM 774 O O . ARG A 1 97 ? 7.565 5.464 -4.017 1.00 95.12 97 ARG A O 1
ATOM 781 N N . HIS A 1 98 ? 5.403 6.044 -3.920 1.00 93.69 98 HIS A N 1
ATOM 782 C CA . HIS A 1 98 ? 5.176 5.901 -5.364 1.00 93.69 98 HIS A CA 1
ATOM 783 C C . HIS A 1 98 ? 6.040 6.862 -6.180 1.00 93.69 98 HIS A C 1
ATOM 785 O O . HIS A 1 98 ? 6.648 6.436 -7.158 1.00 93.69 98 HIS A O 1
ATOM 791 N N . ILE A 1 99 ? 6.103 8.134 -5.775 1.00 94.19 99 ILE A N 1
ATOM 792 C CA . ILE A 1 99 ? 6.910 9.157 -6.454 1.00 94.19 99 ILE A CA 1
ATOM 793 C C . ILE A 1 99 ? 8.391 8.772 -6.401 1.00 94.19 99 ILE A C 1
ATOM 795 O O . ILE A 1 99 ? 9.039 8.711 -7.441 1.00 94.19 99 ILE A O 1
ATOM 799 N N . GLN A 1 100 ? 8.901 8.416 -5.217 1.00 95.94 100 GLN A N 1
ATOM 800 C CA . GLN A 1 100 ? 10.290 7.969 -5.046 1.00 95.94 100 GLN A CA 1
ATOM 801 C C . GLN A 1 100 ? 10.610 6.759 -5.927 1.00 95.94 100 GLN A C 1
ATOM 803 O O . GLN A 1 100 ? 11.588 6.768 -6.671 1.00 95.94 100 GLN A O 1
ATOM 808 N N . TYR A 1 101 ? 9.754 5.737 -5.894 1.00 95.75 101 TYR A N 1
ATOM 809 C CA . TYR A 1 101 ? 9.915 4.546 -6.718 1.00 95.75 101 TYR A CA 1
ATOM 810 C C . TYR A 1 101 ? 9.905 4.877 -8.219 1.00 95.75 101 TYR A C 1
ATOM 812 O O . TYR A 1 101 ? 10.760 4.394 -8.966 1.00 95.75 101 TYR A O 1
ATOM 820 N N . ALA A 1 102 ? 8.970 5.714 -8.676 1.00 93.44 102 ALA A N 1
ATOM 821 C CA . ALA A 1 102 ? 8.877 6.129 -10.072 1.00 93.44 102 ALA A CA 1
ATOM 822 C C . ALA A 1 102 ? 10.126 6.902 -10.527 1.00 93.44 102 ALA A C 1
ATOM 824 O O . ALA A 1 102 ? 10.657 6.617 -11.604 1.00 93.44 102 ALA A O 1
ATOM 825 N N . ASP A 1 103 ? 10.625 7.818 -9.699 1.00 94.56 103 ASP A N 1
ATOM 826 C CA . ASP A 1 103 ? 11.800 8.635 -10.000 1.00 94.56 103 ASP A CA 1
ATOM 827 C C . ASP A 1 103 ? 13.089 7.806 -10.040 1.00 94.56 103 ASP A C 1
ATOM 829 O O . ASP A 1 103 ? 13.872 7.921 -10.991 1.00 94.56 103 ASP A O 1
ATOM 833 N N . GLU A 1 104 ? 13.295 6.935 -9.048 1.00 94.31 104 GLU A N 1
ATOM 834 C CA . GLU A 1 104 ? 14.500 6.108 -8.921 1.00 94.31 104 GLU A CA 1
ATOM 835 C C . GLU A 1 104 ? 14.588 5.008 -9.977 1.00 94.31 104 GLU A C 1
ATOM 837 O O . GLU A 1 104 ? 15.686 4.660 -10.418 1.00 94.31 104 GLU A O 1
ATOM 842 N N . THR A 1 105 ? 13.447 4.451 -10.386 1.00 92.50 105 THR A N 1
ATOM 843 C CA . THR A 1 105 ? 13.403 3.375 -11.385 1.00 92.50 105 THR A CA 1
ATOM 844 C C . THR A 1 105 ? 13.158 3.872 -12.802 1.00 92.50 105 THR A C 1
ATOM 846 O O . THR A 1 105 ? 13.150 3.058 -13.724 1.00 92.50 105 THR A O 1
ATOM 849 N 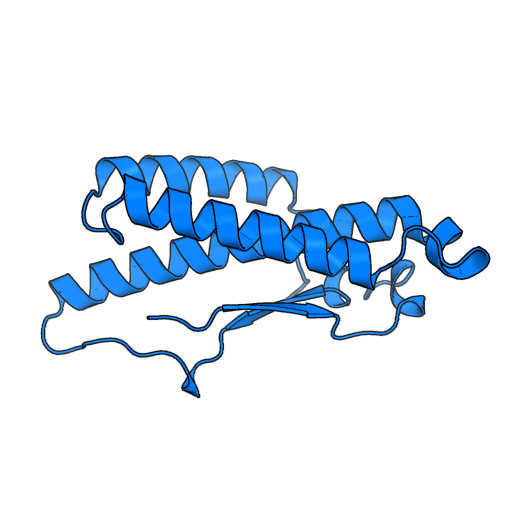N . LYS A 1 106 ? 12.928 5.179 -12.994 1.00 91.81 106 LYS A N 1
ATOM 850 C CA . LYS A 1 106 ? 12.408 5.744 -14.250 1.00 91.81 106 LYS A CA 1
ATOM 851 C C . LYS A 1 106 ? 11.189 4.966 -14.736 1.00 91.81 106 LYS A C 1
ATOM 853 O O . LYS A 1 106 ? 11.186 4.437 -15.840 1.00 91.81 106 LYS A O 1
ATOM 858 N N . TYR A 1 107 ? 10.168 4.880 -13.887 1.00 87.19 107 TYR A N 1
ATOM 859 C CA . TYR A 1 107 ? 8.927 4.152 -14.170 1.00 87.19 107 TYR A CA 1
ATOM 860 C C . TYR A 1 107 ? 9.157 2.669 -14.536 1.00 87.19 107 TYR A C 1
ATOM 862 O O . TYR A 1 107 ? 8.529 2.141 -15.451 1.00 87.19 107 TYR A O 1
ATOM 870 N N . GLY A 1 108 ? 10.078 1.996 -13.834 1.00 85.88 108 GLY A N 1
ATOM 871 C CA . GLY A 1 108 ? 10.396 0.578 -14.057 1.00 85.88 108 GLY A CA 1
ATOM 872 C C . GLY A 1 108 ? 11.360 0.289 -15.217 1.00 85.88 108 GLY A C 1
ATOM 873 O O . GLY A 1 108 ? 11.532 -0.868 -15.589 1.00 85.88 108 GLY A O 1
ATOM 874 N N . LEU A 1 109 ? 12.006 1.308 -15.796 1.00 87.56 109 LEU A N 1
ATOM 875 C CA . LEU A 1 109 ? 13.020 1.122 -16.843 1.00 87.56 109 LEU A CA 1
ATOM 876 C C . LEU A 1 109 ? 14.387 0.698 -16.280 1.00 87.56 109 LEU A C 1
ATOM 878 O O . LEU A 1 109 ? 15.160 0.029 -16.964 1.00 87.56 109 LEU A O 1
ATOM 882 N N . PHE A 1 110 ? 14.704 1.068 -15.038 1.00 92.94 110 PHE A N 1
ATOM 883 C CA . PHE A 1 110 ? 15.951 0.698 -14.365 1.00 92.94 110 PHE A CA 1
ATOM 884 C C . PHE A 1 110 ? 15.758 -0.567 -13.524 1.00 92.94 110 PHE A C 1
ATOM 886 O O . PHE A 1 110 ? 15.414 -0.510 -12.340 1.00 92.94 110 PHE A O 1
ATOM 893 N N . LEU A 1 111 ? 16.009 -1.717 -14.151 1.00 90.38 111 LEU A N 1
ATOM 894 C CA . LEU A 1 111 ? 15.743 -3.043 -13.582 1.00 90.38 111 LEU A CA 1
ATOM 895 C C . LEU A 1 111 ? 16.504 -3.316 -12.276 1.00 90.38 111 LEU A C 1
ATOM 897 O O . LEU A 1 111 ? 15.945 -3.917 -11.361 1.00 90.38 111 LEU A O 1
ATOM 901 N N . ASP A 1 112 ? 17.740 -2.832 -12.150 1.00 93.69 112 ASP A N 1
ATOM 902 C CA . ASP A 1 112 ? 18.566 -3.040 -10.953 1.00 93.69 112 ASP A CA 1
ATOM 903 C C . ASP A 1 112 ? 17.961 -2.336 -9.730 1.00 93.69 112 ASP A C 1
ATOM 905 O O . ASP A 1 112 ? 17.906 -2.882 -8.626 1.00 93.69 112 ASP A O 1
ATOM 909 N N . LYS A 1 113 ? 17.454 -1.114 -9.943 1.00 93.56 113 LYS A N 1
ATOM 910 C CA . LYS A 1 113 ? 16.766 -0.324 -8.915 1.00 93.56 113 LYS A CA 1
ATOM 911 C C . LYS A 1 113 ? 15.430 -0.960 -8.561 1.00 93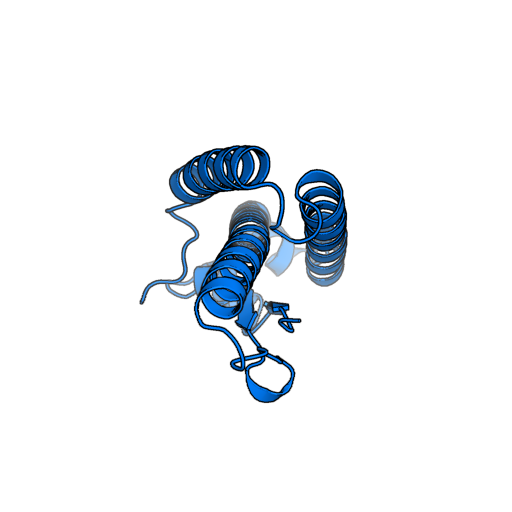.56 113 LYS A C 1
ATOM 913 O O . LYS A 1 113 ? 15.114 -1.083 -7.380 1.00 93.56 113 LYS A O 1
ATOM 918 N N . GLN A 1 114 ? 14.691 -1.431 -9.563 1.00 93.25 114 GLN A N 1
ATOM 919 C CA . GLN A 1 114 ? 13.437 -2.142 -9.349 1.00 93.25 114 GLN A CA 1
ATOM 920 C C . GLN A 1 114 ? 13.628 -3.410 -8.507 1.00 93.25 114 GLN A C 1
ATOM 922 O O . GLN A 1 114 ? 12.884 -3.614 -7.553 1.00 93.25 114 GLN A O 1
ATOM 927 N N . ALA A 1 115 ? 14.663 -4.208 -8.777 1.00 94.81 115 ALA A N 1
ATOM 928 C CA . ALA A 1 115 ? 14.974 -5.394 -7.978 1.00 94.81 115 ALA A CA 1
ATOM 929 C C . ALA A 1 115 ? 15.309 -5.051 -6.513 1.00 94.81 115 ALA A C 1
ATOM 931 O O . ALA A 1 115 ? 14.935 -5.786 -5.597 1.00 94.81 115 ALA A O 1
ATOM 932 N N . GLY A 1 116 ? 15.985 -3.921 -6.273 1.00 96.38 116 GLY A N 1
ATOM 933 C CA . GLY A 1 116 ? 16.242 -3.413 -4.923 1.00 96.38 116 GLY A CA 1
ATOM 934 C C . GLY A 1 116 ? 14.952 -3.101 -4.158 1.00 96.38 116 GLY A C 1
ATOM 935 O O . GLY A 1 116 ? 14.783 -3.553 -3.024 1.00 96.38 116 GLY A O 1
ATOM 936 N N . TRP A 1 117 ? 14.022 -2.399 -4.808 1.00 96.81 117 TRP A N 1
ATOM 937 C CA . TRP A 1 117 ? 12.701 -2.091 -4.255 1.00 96.81 117 TRP A CA 1
ATOM 938 C C . TRP A 1 117 ? 11.877 -3.350 -3.980 1.00 96.81 117 TRP A C 1
ATOM 940 O O . TRP A 1 117 ? 11.333 -3.499 -2.889 1.00 96.81 117 TRP A O 1
ATOM 950 N N . GLU A 1 118 ? 11.826 -4.289 -4.923 1.00 96.62 118 GLU A N 1
ATOM 951 C CA . GLU A 1 118 ? 11.106 -5.558 -4.757 1.00 96.62 118 GLU A CA 1
ATOM 952 C C . GLU A 1 118 ? 11.638 -6.366 -3.571 1.00 96.62 118 GLU A C 1
ATOM 954 O O . GLU A 1 118 ? 10.859 -6.893 -2.773 1.00 96.62 118 GLU A O 1
ATOM 959 N N . LYS A 1 119 ? 12.964 -6.420 -3.398 1.00 97.31 119 LYS A N 1
ATOM 960 C CA . LYS A 1 119 ? 13.586 -7.097 -2.255 1.00 97.31 119 LYS A CA 1
ATOM 961 C C . LYS A 1 119 ? 13.196 -6.442 -0.930 1.00 97.31 119 LYS A C 1
ATOM 963 O O . LYS A 1 119 ? 12.862 -7.149 0.021 1.00 97.31 119 LYS A O 1
ATOM 968 N N . GLN A 1 120 ? 13.232 -5.112 -0.866 1.00 97.19 120 GLN A N 1
ATOM 969 C CA . GLN A 1 120 ? 12.825 -4.369 0.324 1.00 97.19 120 GLN A CA 1
ATOM 970 C C . GLN A 1 120 ? 11.345 -4.608 0.649 1.00 97.19 120 GLN A C 1
ATOM 972 O O . GLN A 1 120 ? 11.013 -4.964 1.778 1.00 97.19 120 GLN A O 1
ATOM 977 N N . LEU A 1 121 ? 10.461 -4.462 -0.339 1.00 96.81 121 LEU A N 1
ATOM 978 C CA . LEU A 1 121 ? 9.020 -4.645 -0.161 1.00 96.81 121 LEU A CA 1
ATOM 979 C C . LEU A 1 121 ? 8.679 -6.077 0.249 1.00 96.81 121 LEU A C 1
ATOM 981 O O . LEU A 1 121 ? 7.848 -6.269 1.128 1.00 96.81 121 LEU A O 1
ATOM 985 N N . THR A 1 122 ? 9.366 -7.075 -0.308 1.00 96.88 122 THR A N 1
ATOM 986 C CA . THR A 1 122 ? 9.195 -8.479 0.094 1.00 96.88 122 THR A CA 1
ATOM 987 C C . THR A 1 122 ? 9.500 -8.679 1.581 1.00 96.88 122 THR A C 1
ATOM 989 O O . THR A 1 122 ? 8.737 -9.349 2.277 1.00 96.88 122 THR A O 1
ATOM 992 N N . ALA A 1 123 ? 10.576 -8.070 2.092 1.00 97.44 123 ALA A N 1
ATOM 993 C CA . ALA A 1 123 ? 10.912 -8.131 3.514 1.00 97.44 123 ALA A CA 1
ATOM 994 C C . ALA A 1 123 ? 9.850 -7.429 4.381 1.00 97.44 123 ALA A C 1
ATOM 996 O O . ALA A 1 123 ? 9.347 -8.023 5.332 1.00 97.44 123 ALA A O 1
ATOM 997 N N . GLU A 1 124 ? 9.434 -6.214 4.004 1.00 96.69 124 GLU A N 1
ATOM 998 C CA . GLU A 1 124 ? 8.392 -5.463 4.724 1.00 96.69 124 GLU A CA 1
ATOM 999 C C . GLU A 1 124 ? 7.043 -6.216 4.738 1.00 96.69 124 GLU A C 1
ATOM 1001 O O . GLU A 1 124 ? 6.349 -6.259 5.756 1.00 96.69 124 GLU A O 1
ATOM 1006 N N . LEU A 1 125 ? 6.663 -6.854 3.627 1.00 96.25 125 LEU A N 1
ATOM 1007 C CA . LEU A 1 125 ? 5.445 -7.663 3.537 1.00 96.25 125 LEU A CA 1
ATOM 1008 C C . LEU A 1 125 ? 5.519 -8.914 4.418 1.00 96.25 125 LEU A C 1
ATOM 1010 O O . LEU A 1 125 ? 4.503 -9.277 5.017 1.00 96.25 125 LEU A O 1
ATOM 1014 N N . ALA A 1 126 ? 6.688 -9.553 4.511 1.00 96.00 126 ALA A N 1
ATOM 1015 C CA . ALA A 1 126 ? 6.906 -10.713 5.370 1.00 96.00 126 ALA A CA 1
ATOM 1016 C C . ALA A 1 126 ? 6.792 -10.347 6.859 1.00 96.00 126 ALA A C 1
ATOM 1018 O O . ALA A 1 126 ? 6.098 -11.036 7.607 1.00 96.00 126 ALA A O 1
ATOM 1019 N N . GLU A 1 127 ? 7.383 -9.226 7.280 1.00 95.94 127 GLU A N 1
ATOM 1020 C CA . GLU A 1 127 ? 7.245 -8.702 8.650 1.00 95.94 127 GLU A CA 1
ATOM 1021 C C . GLU A 1 127 ? 5.781 -8.413 9.015 1.00 95.94 127 GLU A C 1
ATOM 1023 O O . GLU A 1 127 ? 5.347 -8.598 10.153 1.00 95.94 127 GLU A O 1
ATOM 1028 N N . LEU A 1 128 ? 4.995 -7.989 8.027 1.00 95.12 128 LEU A N 1
ATOM 1029 C CA . LEU A 1 128 ? 3.596 -7.615 8.188 1.00 95.12 128 LEU A CA 1
ATOM 1030 C C . LEU A 1 128 ? 2.610 -8.745 7.842 1.00 95.12 128 LEU A C 1
ATOM 1032 O O . LEU A 1 128 ? 1.411 -8.481 7.709 1.00 95.12 128 LEU A O 1
ATOM 1036 N N . ALA A 1 129 ? 3.068 -9.994 7.709 1.00 94.06 129 ALA A N 1
ATOM 1037 C CA . ALA A 1 129 ? 2.243 -11.124 7.267 1.00 94.06 129 ALA A CA 1
ATOM 1038 C C . ALA A 1 129 ? 0.972 -11.326 8.118 1.00 94.06 129 ALA A C 1
ATOM 1040 O O . ALA A 1 129 ? -0.102 -11.590 7.582 1.00 94.06 129 ALA A O 1
ATOM 1041 N N . THR A 1 130 ? 1.045 -11.092 9.432 1.00 92.88 130 THR A N 1
ATOM 1042 C CA . THR A 1 130 ? -0.100 -11.174 10.365 1.00 92.88 130 THR A CA 1
ATOM 1043 C C . THR A 1 130 ? -1.243 -10.194 10.036 1.00 92.88 130 THR A C 1
ATOM 1045 O O . THR A 1 130 ? -2.387 -10.373 10.475 1.00 92.88 130 THR A O 1
ATOM 1048 N N . PHE A 1 131 ? -0.956 -9.142 9.265 1.00 92.38 131 PHE A N 1
ATOM 1049 C CA . PHE A 1 131 ? -1.912 -8.112 8.849 1.00 92.38 131 PHE A CA 1
ATOM 1050 C C . PHE A 1 131 ? -2.378 -8.275 7.396 1.00 92.38 131 PHE A C 1
ATOM 1052 O O . PHE A 1 131 ? -3.087 -7.408 6.883 1.00 92.38 131 PHE A O 1
ATOM 1059 N N . ALA A 1 132 ? -2.010 -9.367 6.724 1.00 90.88 132 ALA A N 1
ATOM 1060 C CA . ALA A 1 132 ? -2.549 -9.695 5.411 1.00 90.88 132 ALA A CA 1
ATOM 1061 C C . ALA A 1 132 ? -4.064 -9.961 5.487 1.00 90.88 132 ALA A C 1
ATOM 1063 O O . ALA A 1 132 ? -4.583 -10.464 6.494 1.00 90.88 132 ALA A O 1
ATOM 1064 N N . VAL A 1 133 ? -4.788 -9.607 4.423 1.00 86.69 133 VAL A N 1
ATOM 1065 C CA . VAL A 1 133 ? -6.183 -10.035 4.268 1.00 86.69 133 VAL A CA 1
ATOM 1066 C C . VAL A 1 133 ? -6.179 -11.551 4.035 1.00 86.69 133 VAL A C 1
ATOM 1068 O O . VAL A 1 133 ? -5.421 -11.998 3.182 1.00 86.69 133 VAL A O 1
ATOM 1071 N N . PRO A 1 134 ? -6.970 -12.344 4.781 1.00 77.62 134 PRO A N 1
ATOM 1072 C CA . PRO A 1 134 ? -7.115 -13.766 4.498 1.00 77.62 134 PRO A CA 1
ATOM 1073 C C . PRO A 1 134 ? -7.882 -13.956 3.188 1.00 77.62 134 PRO A C 1
ATOM 1075 O O . PRO A 1 134 ? -8.950 -13.336 3.038 1.00 77.62 134 PRO A O 1
ATOM 1078 N N . ASP A 1 135 ? -7.338 -14.811 2.320 1.00 62.56 135 ASP A N 1
ATOM 1079 C CA . ASP A 1 135 ? -7.952 -15.269 1.066 1.00 62.56 135 ASP A CA 1
ATOM 1080 C C . ASP A 1 135 ? -9.394 -15.778 1.265 1.00 62.56 135 ASP A C 1
ATOM 1082 O O . ASP A 1 135 ? -9.698 -16.375 2.329 1.00 62.56 135 ASP A O 1
#

Organism: NCBI:txid1908235

Sequence (135 aa):
MGNLGIEINRGIADLFGKNANRTVQNLFQRTGSYLDSTDRMSTACQVRYMQTLWDINEVAARRLRQQLRANAKRIILIGKPDVNDLLRVTWEAANQRHIQYADETKYGLFLDKQAGWEKQLTAELAELATFAVPD

Foldseek 3Di:
DWDKAKDQPDDLVCLPPPCLLVRIDIDTDPVPDDADPPDPVSRVLLVLLVVLLSLLRQLLSLVLSVVSNVCSVCCVPPVPPPSVVSRVVSGVVSVVVNVVLCVQCVSRVNVVSSVVSVVVSVVSCVVSVVSHRDD

Secondary structure (DSSP, 8-state):
--EEEEEE-S-GGGGGSTTGGGGEEEEEEGGG-----S-HHHHHHHHHHHHHHHHHHHHHHHHHHHHHHHHHHHHHHH--S-HHHHHHHHHHHHHHHHHHHHHHHTTTT-HHHHHHHHHHHHHHHHHTGGGSPP-

Radius of gyration: 16.3 Å; chains: 1; bounding box: 35×26×52 Å

pLDDT: mean 88.27, std 7.83, range [58.94, 97.44]